Protein AF-0000000068720842 (afdb_homodimer)

Radius of gyration: 14.35 Å; Cα contacts (8 Å, |Δi|>4): 163; chains: 2; bounding box: 29×43×32 Å

Nearest PDB structures (foldseek):
  8ap6-assembly1_R1  TM=3.324E-01  e=4.497E+00  Trypanosoma brucei brucei

pLDDT: mean 94.51, std 8.89, range [50.69, 98.81]

Secondary structure (DSSP, 8-state):
--HHHHHHHHHHHHHHHHHHHHHTT--HHHHHHTT-HHHHHHHHHHHHHHHHHHHHIIIII--/--HHHHHHHHHHHHHHHHHHHHHTT--HHHHHHTT-HHHHHHHHHHHHHHHHHHHHIIIII--

Solvent-accessible surface area (backbone atoms only — not comparable to full-atom values): 6305 Å² total; per-residue (Å²): 134,58,68,65,58,56,50,24,52,52,39,14,36,50,37,3,43,37,30,33,34,38,50,71,76,39,46,56,58,48,73,74,34,53,92,39,59,71,57,39,34,48,51,24,39,49,15,12,52,19,21,53,49,49,53,47,41,63,74,68,58,71,116,132,58,67,67,59,55,50,26,52,52,39,14,36,51,36,3,42,39,30,35,34,38,50,71,75,38,47,58,58,48,73,73,33,51,93,39,57,70,56,38,35,46,52,24,38,51,15,12,53,20,21,53,48,49,54,47,42,62,74,69,57,72,117

Sequence (126 aa):
MKFLSYLTVILVILGGLNWLFVALDYNVVEKWFGSMPALVDTIYWLFGLSAIYQIFDRFFTNDMKFLSYLTVILVILGGLNWLFVALDYNVVEKWFGSMPALVDTIYWLFGLSAIYQIFDRFFTND

Foldseek 3Di:
DDPLLVVLVVLLVVVVVQVVVVVVVDRPLCVVCVVPVVSSVVSVVSNVVSVVVNVCCVPPVPD/DDPLLVV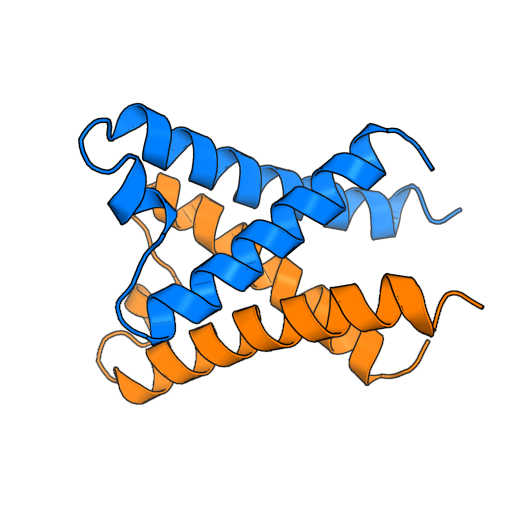LVVLLVVVVVQVVCVVVVHRPLCVVCVVPVVSSVVSVVSNVVSVVVNVCCVPPVPD

InterPro domains:
  IPR007211 Protein of unknown function DUF378 [PF04070] (2-56)
  IPR007211 Protein of unknown function DUF378 [PTHR37304] (1-62)

Organism: Bacillus thuringiensis (NCBI:txid1428)

Structure (mmCIF, N/CA/C/O backbone):
data_AF-0000000068720842-model_v1
#
loop_
_entity.id
_entity.type
_entity.pdbx_description
1 polymer 'DUF378 domain-containing protein'
#
loop_
_atom_site.group_PDB
_atom_site.id
_atom_site.type_symbol
_atom_site.label_atom_id
_atom_site.label_alt_id
_atom_site.label_comp_id
_atom_site.label_asym_id
_atom_site.label_entity_id
_atom_site.label_seq_id
_atom_site.pdbx_PDB_ins_code
_atom_site.Cartn_x
_atom_site.Cartn_y
_atom_site.Cartn_z
_atom_site.occupancy
_atom_site.B_iso_or_equiv
_atom_site.auth_seq_id
_atom_site.auth_comp_id
_atom_site.auth_asym_id
_atom_site.auth_atom_id
_atom_site.pdbx_PDB_model_num
ATOM 1 N N . MET A 1 1 ? 7.781 19.641 5.656 1 62.06 1 MET A N 1
ATOM 2 C CA . MET A 1 1 ? 7.77 18.188 5.543 1 62.06 1 MET A CA 1
ATOM 3 C C . MET A 1 1 ? 9.078 17.672 4.949 1 62.06 1 MET A C 1
ATOM 5 O O . MET A 1 1 ? 9.727 18.375 4.172 1 62.06 1 MET A O 1
ATOM 9 N N . LYS A 1 2 ? 9.844 16.703 5.625 1 84.81 2 LYS A N 1
ATOM 10 C CA . LYS A 1 2 ? 11.109 16.156 5.152 1 84.81 2 LYS A CA 1
ATOM 11 C C . LYS A 1 2 ? 10.922 15.383 3.848 1 84.81 2 LYS A C 1
ATOM 13 O O . LYS A 1 2 ? 9.844 14.844 3.592 1 84.81 2 LYS A O 1
ATOM 18 N N . PHE A 1 3 ? 11.703 15.547 3.047 1 92.44 3 PHE A N 1
ATOM 19 C CA . PHE A 1 3 ? 11.75 14.875 1.753 1 92.44 3 PHE A CA 1
ATOM 20 C C . PHE A 1 3 ? 11.375 13.406 1.893 1 92.44 3 PHE A C 1
ATOM 22 O O . PHE A 1 3 ? 10.594 12.883 1.094 1 92.44 3 PHE A O 1
ATOM 29 N N . LEU A 1 4 ? 11.898 12.773 2.891 1 93.44 4 LEU A N 1
ATOM 30 C CA . LEU A 1 4 ? 11.672 11.344 3.088 1 93.44 4 LEU A CA 1
ATOM 31 C C . LEU A 1 4 ? 10.195 11.07 3.377 1 93.44 4 LEU A C 1
ATOM 33 O O . LEU A 1 4 ? 9.648 10.055 2.934 1 93.44 4 LEU A O 1
ATOM 37 N N . SER A 1 5 ? 9.633 11.977 4.082 1 93.19 5 SER A N 1
ATOM 38 C CA . SER A 1 5 ? 8.219 11.828 4.395 1 93.19 5 SER A CA 1
ATOM 39 C C . SER A 1 5 ? 7.363 11.883 3.135 1 93.19 5 SER A C 1
ATOM 41 O O . SER A 1 5 ? 6.48 11.047 2.936 1 93.19 5 SER A O 1
ATOM 43 N N . TYR A 1 6 ? 7.672 12.781 2.342 1 93.31 6 TYR A N 1
ATOM 44 C CA . TYR A 1 6 ? 6.938 12.938 1.092 1 93.31 6 TYR A CA 1
ATOM 45 C C . TYR A 1 6 ? 7.156 11.734 0.18 1 93.31 6 TYR A C 1
ATOM 47 O O . TYR A 1 6 ? 6.199 11.18 -0.373 1 93.31 6 TYR A O 1
ATOM 55 N N . LEU A 1 7 ? 8.312 11.336 0.097 1 96.62 7 LEU A N 1
ATOM 56 C CA . LEU A 1 7 ? 8.672 10.203 -0.757 1 96.62 7 LEU A CA 1
ATOM 57 C C . LEU A 1 7 ? 7.969 8.93 -0.295 1 96.62 7 LEU A C 1
ATOM 59 O O . LEU A 1 7 ? 7.41 8.195 -1.11 1 96.62 7 LEU A O 1
ATOM 63 N N . THR A 1 8 ? 7.953 8.695 0.917 1 97.44 8 THR A N 1
ATOM 64 C CA . THR A 1 8 ? 7.41 7.441 1.429 1 97.44 8 THR A CA 1
ATOM 65 C C . THR A 1 8 ? 5.887 7.43 1.327 1 97.44 8 THR A C 1
ATOM 67 O O . THR A 1 8 ? 5.281 6.375 1.132 1 97.44 8 THR A O 1
ATOM 70 N N . VAL A 1 9 ? 5.262 8.656 1.419 1 95.62 9 VAL A N 1
ATOM 71 C CA . VAL A 1 9 ? 3.82 8.719 1.215 1 95.62 9 VAL A CA 1
ATOM 72 C C . VAL A 1 9 ? 3.48 8.328 -0.22 1 95.62 9 VAL A C 1
ATOM 74 O O . VAL A 1 9 ? 2.562 7.535 -0.453 1 95.62 9 VAL A O 1
ATOM 77 N N . ILE A 1 10 ? 4.234 8.797 -1.115 1 97.25 10 ILE A N 1
ATOM 78 C CA . ILE A 1 10 ? 4.02 8.5 -2.527 1 97.25 10 ILE A CA 1
ATOM 79 C C . ILE A 1 10 ? 4.195 7 -2.768 1 97.25 10 ILE A C 1
ATOM 81 O O . ILE A 1 10 ? 3.367 6.371 -3.43 1 97.25 10 ILE A O 1
ATOM 85 N N . LEU A 1 11 ? 5.23 6.434 -2.266 1 98.5 11 LEU A N 1
ATOM 86 C CA . LEU A 1 11 ? 5.531 5.02 -2.48 1 98.5 11 LEU A CA 1
ATOM 87 C C . LEU A 1 11 ? 4.434 4.141 -1.888 1 98.5 11 LEU A C 1
ATOM 89 O O . LEU A 1 11 ? 4.02 3.16 -2.51 1 98.5 11 LEU A O 1
ATOM 93 N N . VAL A 1 12 ? 3.959 4.496 -0.657 1 98.31 12 VAL A N 1
ATOM 94 C CA . VAL A 1 12 ? 2.918 3.678 -0.04 1 98.31 12 VAL A CA 1
ATOM 95 C C . VAL A 1 12 ? 1.63 3.785 -0.852 1 98.31 12 VAL A C 1
ATOM 97 O O . VAL A 1 12 ? 0.89 2.807 -0.985 1 98.31 12 VAL A O 1
ATOM 100 N N . ILE A 1 13 ? 1.363 4.969 -1.397 1 98.44 13 ILE A N 1
ATOM 101 C CA . ILE A 1 13 ? 0.184 5.16 -2.234 1 98.44 13 ILE A CA 1
ATOM 102 C C . ILE A 1 13 ? 0.319 4.336 -3.514 1 98.44 13 ILE A C 1
ATOM 104 O O . ILE A 1 13 ? -0.629 3.67 -3.934 1 98.44 13 ILE A O 1
ATOM 108 N N . LEU A 1 14 ? 1.491 4.285 -4.082 1 98.62 14 LEU A N 1
ATOM 109 C CA . LEU A 1 14 ? 1.743 3.461 -5.258 1 98.62 14 LEU A CA 1
ATOM 110 C C . LEU A 1 14 ? 1.534 1.983 -4.938 1 98.62 14 LEU A C 1
ATOM 112 O O . LEU A 1 14 ? 0.979 1.241 -5.75 1 98.62 14 LEU A O 1
ATOM 116 N N . GLY A 1 15 ? 1.943 1.578 -3.842 1 98.62 15 GLY A N 1
ATOM 117 C CA . GLY A 1 15 ? 1.693 0.215 -3.4 1 98.62 15 GLY A CA 1
ATOM 118 C C . GLY A 1 15 ? 0.217 -0.12 -3.301 1 98.62 15 GLY A C 1
ATOM 119 O O . GLY A 1 15 ? -0.218 -1.174 -3.77 1 98.62 15 GLY A O 1
ATOM 120 N N . GLY A 1 16 ? -0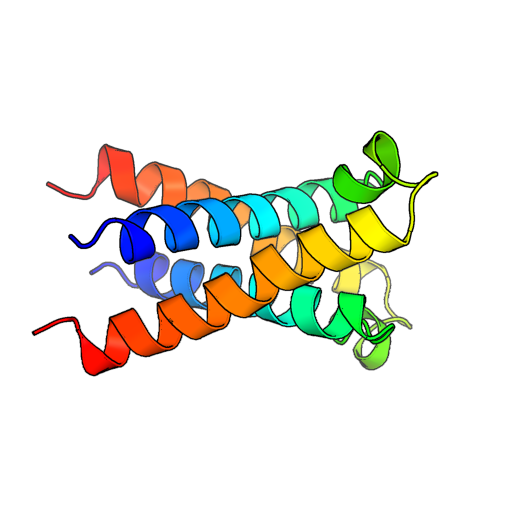.466 0.783 -2.66 1 98.75 16 GLY A N 1
ATOM 121 C CA . G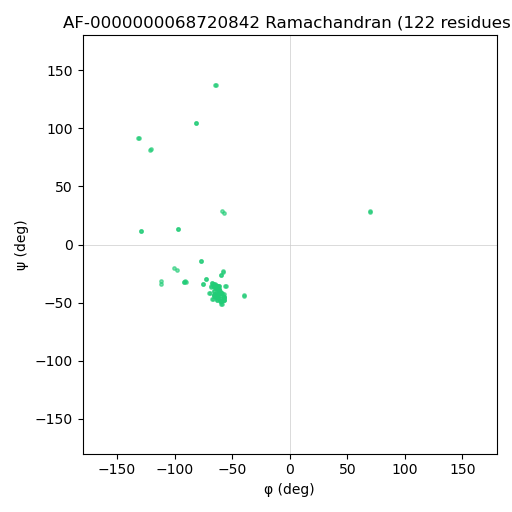LY A 1 16 ? -1.908 0.61 -2.586 1 98.75 16 GLY A CA 1
ATOM 122 C C . GLY A 1 16 ? -2.568 0.519 -3.947 1 98.75 16 GLY A C 1
ATOM 123 O O . GLY A 1 16 ? -3.439 -0.326 -4.164 1 98.75 16 GLY A O 1
ATOM 124 N N . LEU A 1 17 ? -2.188 1.383 -4.832 1 98.56 17 LEU A N 1
ATOM 125 C CA . LEU A 1 17 ? -2.744 1.378 -6.18 1 98.56 17 LEU A CA 1
ATOM 126 C C . LEU A 1 17 ? -2.434 0.065 -6.891 1 98.56 17 LEU A C 1
ATOM 128 O O . LEU A 1 17 ? -3.264 -0.45 -7.645 1 98.56 17 LEU A O 1
ATOM 132 N N . ASN A 1 18 ? -1.277 -0.441 -6.605 1 98.81 18 ASN A N 1
ATOM 133 C CA . ASN A 1 18 ? -0.938 -1.718 -7.227 1 98.81 18 ASN A CA 1
ATOM 134 C C . ASN A 1 18 ? -1.879 -2.83 -6.77 1 98.81 18 ASN A C 1
ATOM 136 O O . ASN A 1 18 ? -2.189 -3.74 -7.539 1 98.81 18 ASN A O 1
ATOM 140 N N . TRP A 1 19 ? -2.318 -2.785 -5.527 1 98.69 19 TRP A N 1
ATOM 141 C CA . TRP A 1 19 ? -3.271 -3.775 -5.043 1 98.69 19 TRP A CA 1
ATOM 142 C C . TRP A 1 19 ? -4.59 -3.686 -5.805 1 98.69 19 TRP A C 1
ATOM 144 O O . TRP A 1 19 ? -5.254 -4.699 -6.027 1 98.69 19 TRP A O 1
ATOM 154 N N . LEU A 1 20 ? -4.922 -2.445 -6.129 1 98.12 20 LEU A N 1
ATOM 155 C CA . LEU A 1 20 ? -6.109 -2.26 -6.957 1 98.12 20 LEU A CA 1
ATOM 156 C C . LEU A 1 20 ? -5.988 -3.033 -8.266 1 98.12 20 LEU A C 1
ATOM 158 O O . LEU A 1 20 ? -6.922 -3.734 -8.664 1 98.12 20 LEU A O 1
ATOM 162 N N . PHE A 1 21 ? -4.91 -2.99 -8.961 1 98.44 21 PHE A N 1
ATOM 163 C CA . PHE A 1 21 ? -4.668 -3.711 -10.203 1 98.44 21 PHE A CA 1
ATOM 164 C C . PHE A 1 21 ? -4.582 -5.211 -9.953 1 98.44 21 PHE A C 1
ATOM 166 O O . PHE A 1 21 ? -5.027 -6.008 -10.781 1 98.44 21 PHE A O 1
ATOM 173 N N . VAL A 1 22 ? -4.02 -5.594 -8.828 1 98.25 22 VAL A N 1
ATOM 174 C CA . VAL A 1 22 ? -3.928 -7.008 -8.477 1 98.25 22 VAL A CA 1
ATOM 175 C C . VAL A 1 22 ? -5.328 -7.602 -8.352 1 98.25 22 VAL A C 1
ATOM 177 O O . VAL A 1 22 ? -5.57 -8.734 -8.773 1 98.25 22 VAL A O 1
ATOM 180 N N . ALA A 1 23 ? -6.219 -6.805 -7.781 1 97.62 23 ALA A N 1
ATOM 181 C CA . ALA A 1 23 ? -7.605 -7.246 -7.68 1 97.62 23 ALA A CA 1
ATOM 182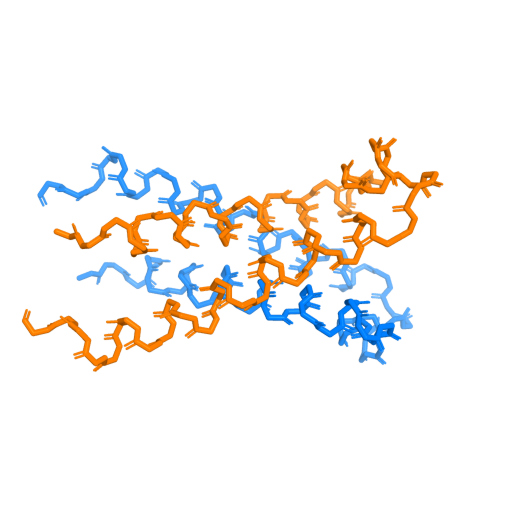 C C . ALA A 1 23 ? -8.203 -7.508 -9.055 1 97.62 23 ALA A C 1
ATOM 184 O O . ALA A 1 23 ? -9.141 -8.289 -9.195 1 97.62 23 ALA A O 1
ATOM 185 N N . LEU A 1 24 ? -7.707 -6.871 -10.094 1 96.81 24 LEU A N 1
ATOM 186 C CA . LEU A 1 24 ? -8.164 -7.027 -11.469 1 96.81 24 LEU A CA 1
ATOM 187 C C . LEU A 1 24 ? -7.273 -8.008 -12.227 1 96.81 24 LEU A C 1
ATOM 189 O O . LEU A 1 24 ? -7.188 -7.957 -13.453 1 96.81 24 LEU A O 1
ATOM 193 N N . ASP A 1 25 ? -6.438 -8.758 -11.453 1 96.38 25 ASP A N 1
ATOM 194 C CA . ASP A 1 25 ? -5.555 -9.805 -11.953 1 96.38 25 ASP A CA 1
ATOM 195 C C . ASP A 1 25 ? -4.414 -9.203 -12.781 1 96.38 25 ASP A C 1
ATOM 197 O O . ASP A 1 25 ? -3.959 -9.812 -13.75 1 96.38 25 ASP A O 1
ATOM 201 N N . TYR A 1 26 ? -4.059 -7.98 -12.445 1 97.56 26 TYR A N 1
ATOM 202 C CA . TYR A 1 26 ? -2.971 -7.285 -13.125 1 97.56 26 TYR A CA 1
ATOM 203 C C . TYR A 1 26 ? -2.004 -6.672 -12.117 1 97.56 26 TYR A C 1
ATOM 205 O O . TYR A 1 26 ? -2.125 -5.496 -11.773 1 97.56 26 TYR A O 1
ATOM 213 N N . ASN A 1 27 ? -0.996 -7.477 -11.805 1 97.88 27 ASN A N 1
ATOM 214 C CA . ASN A 1 27 ? 0.061 -6.934 -10.961 1 97.88 27 ASN A CA 1
ATOM 215 C C . ASN A 1 27 ? 1.062 -6.113 -11.766 1 97.88 27 ASN A C 1
ATOM 217 O O . ASN A 1 27 ? 1.888 -6.672 -12.492 1 97.88 27 ASN A O 1
ATOM 221 N N . VAL A 1 28 ? 1.005 -4.832 -11.68 1 98.19 28 VAL A N 1
ATOM 222 C CA . VAL A 1 28 ? 1.765 -3.895 -12.508 1 98.19 28 VAL A CA 1
ATOM 223 C C . VAL A 1 28 ? 3.26 -4.137 -12.312 1 98.19 28 VAL A C 1
ATOM 225 O O . VAL A 1 28 ? 4.012 -4.223 -13.289 1 98.19 28 VAL A O 1
ATOM 228 N N . VAL A 1 29 ? 3.746 -4.375 -11.094 1 98.31 29 VAL A N 1
ATOM 229 C CA . VAL A 1 29 ? 5.164 -4.555 -10.805 1 98.31 29 VAL A CA 1
ATOM 230 C C . VAL A 1 29 ? 5.672 -5.828 -11.484 1 98.31 29 VAL A C 1
ATOM 232 O O . VAL A 1 29 ? 6.707 -5.812 -12.148 1 98.31 29 VAL A O 1
ATOM 235 N N . GLU A 1 30 ? 4.895 -6.816 -11.383 1 97.75 30 GLU A N 1
ATOM 236 C CA . GLU A 1 30 ? 5.312 -8.086 -11.969 1 97.75 30 GLU A CA 1
ATOM 237 C C . GLU A 1 30 ? 5.176 -8.07 -13.484 1 97.75 30 GLU A C 1
ATOM 239 O O . GLU A 1 30 ? 5.969 -8.695 -14.195 1 97.75 30 GLU A O 1
ATOM 244 N N . LYS A 1 31 ? 4.148 -7.363 -13.969 1 97.31 31 LYS A N 1
ATOM 245 C CA . LYS A 1 31 ? 3.971 -7.281 -15.414 1 97.31 31 LYS A CA 1
ATOM 246 C C . LYS A 1 31 ? 5.117 -6.512 -16.078 1 97.31 31 LYS A C 1
ATOM 248 O O . LYS A 1 31 ? 5.566 -6.867 -17.156 1 97.31 31 LYS A O 1
ATOM 253 N N . TRP A 1 32 ? 5.582 -5.562 -15.391 1 97.38 32 TRP A N 1
ATOM 254 C CA . TRP A 1 32 ? 6.629 -4.723 -15.961 1 97.38 32 TRP A CA 1
ATOM 255 C C . TRP A 1 32 ? 8.008 -5.27 -15.633 1 97.38 32 TRP A C 1
ATOM 257 O O . TRP A 1 32 ? 8.93 -5.184 -16.438 1 97.38 32 TRP A O 1
ATOM 267 N N . PHE A 1 33 ? 8.258 -5.863 -14.602 1 97.56 33 PHE A N 1
ATOM 268 C CA . PHE A 1 33 ? 9.594 -6.223 -14.133 1 97.56 33 PHE A CA 1
ATOM 269 C C . PHE A 1 33 ? 9.656 -7.699 -13.766 1 97.56 33 PHE A C 1
ATOM 271 O O . PHE A 1 33 ? 10.594 -8.141 -13.094 1 97.56 33 PHE A O 1
ATOM 278 N N . GLY A 1 34 ? 8.688 -8.5 -14.094 1 95.69 34 GLY A N 1
ATOM 279 C CA . GLY A 1 34 ? 8.57 -9.898 -13.711 1 95.69 34 GLY A CA 1
ATOM 280 C C . GLY A 1 34 ? 9.75 -10.742 -14.164 1 95.69 34 GLY A C 1
ATOM 281 O O . GLY A 1 34 ? 10.047 -11.773 -13.562 1 95.69 34 GLY A O 1
ATOM 282 N N . SER A 1 35 ? 10.5 -10.344 -15.188 1 96.56 35 SER A N 1
ATOM 283 C CA . SER A 1 35 ? 11.664 -11.055 -15.695 1 96.56 35 SER A CA 1
ATOM 284 C C . SER A 1 35 ? 12.883 -10.844 -14.797 1 96.56 35 SER A C 1
ATOM 286 O O . SER A 1 35 ? 13.875 -11.562 -14.914 1 96.56 35 SER A O 1
ATOM 288 N N . MET A 1 36 ? 12.805 -9.875 -13.922 1 97.44 36 MET A N 1
ATOM 289 C CA . MET A 1 36 ? 13.852 -9.57 -12.953 1 97.44 36 MET A CA 1
ATOM 290 C C . MET A 1 36 ? 13.32 -9.664 -11.523 1 97.44 36 MET A C 1
ATOM 292 O O . MET A 1 36 ? 13.062 -8.641 -10.883 1 97.44 36 MET A O 1
ATOM 296 N N . PRO A 1 37 ? 13.242 -10.883 -10.969 1 96.44 37 PRO A N 1
ATOM 297 C CA . PRO A 1 37 ? 12.633 -11.102 -9.656 1 96.44 37 PRO A CA 1
ATOM 298 C C . PRO A 1 37 ? 13.273 -10.242 -8.562 1 96.44 37 PRO A C 1
ATOM 300 O O . PRO A 1 37 ? 12.578 -9.781 -7.652 1 96.44 37 PRO A O 1
ATOM 303 N N . ALA A 1 38 ? 14.555 -10.047 -8.672 1 97.12 38 ALA A N 1
ATOM 304 C CA . ALA A 1 38 ? 15.242 -9.227 -7.676 1 97.12 38 ALA A CA 1
ATOM 305 C C . ALA A 1 38 ? 14.703 -7.805 -7.66 1 97.12 38 ALA A C 1
ATOM 307 O O . ALA A 1 38 ? 14.578 -7.191 -6.598 1 97.12 38 ALA A O 1
ATOM 308 N N . LEU A 1 39 ? 14.391 -7.27 -8.82 1 98.06 39 LEU A N 1
ATOM 309 C CA . LEU A 1 39 ? 13.844 -5.918 -8.93 1 98.06 39 LEU A CA 1
ATOM 310 C C . LEU A 1 39 ? 12.43 -5.855 -8.375 1 98.06 39 LEU A C 1
ATOM 312 O O . LEU A 1 39 ? 12.07 -4.902 -7.676 1 98.06 39 LEU A O 1
ATOM 316 N N . VAL A 1 40 ? 11.625 -6.898 -8.695 1 98.25 40 VAL A N 1
ATOM 317 C CA . VAL A 1 40 ? 10.266 -6.98 -8.172 1 98.25 40 VAL A CA 1
ATOM 318 C C . VAL A 1 40 ? 10.297 -6.965 -6.648 1 98.25 40 VAL A C 1
ATOM 320 O O . VAL A 1 40 ? 9.617 -6.156 -6.016 1 98.25 40 VAL A O 1
ATOM 323 N N . ASP A 1 41 ? 11.211 -7.793 -6.082 1 98.44 41 ASP A N 1
ATOM 324 C CA . ASP A 1 41 ? 11.344 -7.852 -4.633 1 98.44 41 ASP A CA 1
ATOM 325 C C . ASP A 1 41 ? 11.789 -6.504 -4.066 1 98.44 41 ASP A C 1
ATOM 327 O O . ASP A 1 41 ? 11.32 -6.082 -3.008 1 98.44 41 ASP A O 1
ATOM 331 N N . THR A 1 42 ? 12.625 -5.867 -4.766 1 98.62 42 THR A N 1
ATOM 332 C CA . THR A 1 42 ? 13.133 -4.574 -4.316 1 98.62 42 THR A CA 1
ATOM 333 C C . THR A 1 42 ? 12.008 -3.543 -4.262 1 98.62 42 THR A C 1
ATOM 335 O O . THR A 1 42 ? 11.898 -2.785 -3.297 1 98.62 42 THR A O 1
ATOM 338 N N . ILE A 1 43 ? 11.203 -3.529 -5.281 1 98.75 43 ILE A N 1
ATOM 339 C CA . ILE A 1 43 ? 10.078 -2.602 -5.316 1 98.75 43 ILE A CA 1
ATOM 340 C C . ILE A 1 43 ? 9.133 -2.893 -4.156 1 98.75 43 ILE A C 1
ATOM 342 O O . ILE A 1 43 ? 8.688 -1.974 -3.465 1 98.75 43 ILE A O 1
ATOM 346 N N . TYR A 1 44 ? 8.906 -4.215 -3.904 1 98.75 44 TYR A N 1
ATOM 347 C CA . TYR A 1 44 ? 8.031 -4.582 -2.795 1 98.75 44 TYR A CA 1
ATOM 348 C C . TYR A 1 44 ? 8.648 -4.176 -1.46 1 98.75 44 TYR A C 1
ATOM 350 O O . TYR A 1 44 ? 7.938 -3.74 -0.55 1 98.75 44 TYR A O 1
ATOM 358 N N . TRP A 1 45 ? 9.914 -4.234 -1.344 1 98.75 45 TRP A N 1
ATOM 359 C CA . TRP A 1 45 ? 10.617 -3.746 -0.16 1 98.75 45 TRP A CA 1
ATOM 360 C C . TRP A 1 45 ? 10.414 -2.244 0.011 1 98.75 45 TRP A C 1
ATOM 362 O O . TRP A 1 45 ? 10.156 -1.769 1.119 1 98.75 45 TRP A O 1
ATOM 372 N N . LEU A 1 46 ? 10.555 -1.545 -1.075 1 98.75 46 LEU A N 1
ATOM 373 C CA . LEU A 1 46 ? 10.391 -0.096 -1.017 1 98.75 46 LEU A CA 1
ATOM 374 C C . LEU A 1 46 ? 8.992 0.277 -0.538 1 98.75 46 LEU A C 1
ATOM 376 O O . LEU A 1 46 ? 8.844 1.134 0.336 1 98.75 46 LEU A O 1
ATOM 380 N N . PHE A 1 47 ? 7.949 -0.404 -1.118 1 98.69 47 PHE A N 1
ATOM 381 C CA . PHE A 1 47 ? 6.586 -0.16 -0.655 1 98.69 47 PHE A CA 1
ATOM 382 C C . PHE A 1 47 ? 6.465 -0.435 0.839 1 98.69 47 PHE A C 1
ATOM 384 O O . PHE A 1 47 ? 5.965 0.404 1.591 1 98.69 47 PHE A O 1
ATOM 391 N N . GLY A 1 48 ? 6.984 -1.581 1.335 1 98.69 48 GLY A N 1
ATOM 392 C CA . GLY A 1 48 ? 6.863 -2.02 2.717 1 98.69 48 GLY A CA 1
ATOM 393 C C .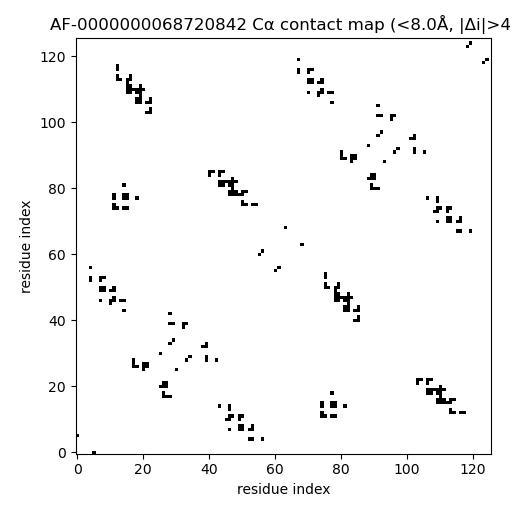 GLY A 1 48 ? 7.621 -1.14 3.691 1 98.69 48 GLY A C 1
ATOM 394 O O . GLY A 1 48 ? 7.078 -0.737 4.723 1 98.69 48 GLY A O 1
ATOM 395 N N . LEU A 1 49 ? 8.844 -0.823 3.389 1 98.56 49 LEU A N 1
ATOM 396 C CA . LEU A 1 49 ? 9.648 0.033 4.25 1 98.56 49 LEU A CA 1
ATOM 397 C C . LEU A 1 49 ? 9.055 1.434 4.34 1 98.56 49 LEU A C 1
ATOM 399 O O . LEU A 1 49 ? 9.125 2.076 5.391 1 98.56 49 LEU A O 1
ATOM 403 N N . SER A 1 50 ? 8.523 1.933 3.244 1 98.5 50 SER A N 1
ATOM 404 C CA . SER A 1 50 ? 7.848 3.225 3.26 1 98.5 50 SER A CA 1
ATOM 405 C C . SER A 1 50 ? 6.672 3.219 4.23 1 98.5 50 SER A C 1
ATOM 407 O O . SER A 1 50 ? 6.422 4.211 4.918 1 98.5 50 SER A O 1
ATOM 409 N N . ALA A 1 51 ? 5.934 2.098 4.203 1 98.5 51 ALA A N 1
ATOM 410 C CA . ALA A 1 51 ? 4.816 1.976 5.137 1 98.5 51 ALA A CA 1
ATOM 411 C C . ALA A 1 51 ? 5.297 2.049 6.582 1 98.5 51 ALA A C 1
ATOM 413 O O . ALA A 1 51 ? 4.691 2.732 7.41 1 98.5 51 ALA A O 1
ATOM 414 N N . ILE A 1 52 ? 6.398 1.441 6.934 1 98.12 52 ILE A N 1
ATOM 415 C CA . ILE A 1 52 ? 6.98 1.485 8.266 1 98.12 52 ILE A CA 1
ATOM 416 C C . ILE A 1 52 ? 7.367 2.922 8.617 1 98.12 52 ILE A C 1
ATOM 418 O O . ILE A 1 52 ? 7.082 3.4 9.711 1 98.12 52 ILE A O 1
ATOM 422 N N . TYR A 1 53 ? 8.008 3.564 7.66 1 97.5 53 TYR A N 1
ATOM 423 C CA . TYR A 1 53 ? 8.414 4.949 7.883 1 97.5 53 TYR A CA 1
ATOM 424 C C . TYR A 1 53 ? 7.199 5.828 8.172 1 97.5 53 TYR A C 1
ATOM 426 O O . TYR A 1 53 ? 7.246 6.695 9.047 1 97.5 53 TYR A O 1
ATOM 434 N N . GLN A 1 54 ? 6.094 5.609 7.41 1 95.94 54 GLN A N 1
ATOM 435 C CA . GLN A 1 54 ? 4.887 6.406 7.594 1 95.94 54 GLN A CA 1
ATOM 436 C C . GLN A 1 54 ? 4.305 6.207 8.992 1 95.94 54 GLN A C 1
ATOM 438 O O . GLN A 1 54 ? 3.803 7.152 9.602 1 95.94 54 GLN A O 1
ATOM 443 N N . ILE A 1 55 ? 4.363 5.023 9.5 1 96.5 55 ILE A N 1
ATOM 444 C CA . ILE A 1 55 ? 3.924 4.766 10.867 1 96.5 55 ILE A CA 1
ATOM 445 C C . ILE A 1 55 ? 4.746 5.605 11.836 1 96.5 55 ILE A C 1
ATOM 447 O O . ILE A 1 55 ? 4.188 6.328 12.672 1 96.5 55 ILE A O 1
ATOM 451 N N . PHE A 1 56 ? 6.035 5.504 11.68 1 94.69 56 PHE A N 1
ATOM 452 C CA . PHE A 1 56 ? 6.93 6.25 12.555 1 94.69 56 PHE A CA 1
ATOM 453 C C . PHE A 1 56 ? 6.672 7.75 12.438 1 94.69 56 PHE A C 1
ATOM 455 O O . PHE A 1 56 ? 6.594 8.453 13.453 1 94.69 56 PHE A O 1
ATOM 462 N N . ASP A 1 57 ? 6.633 8.172 11.195 1 91.38 57 ASP A N 1
ATOM 463 C CA . ASP A 1 57 ? 6.445 9.594 10.938 1 91.38 57 ASP A CA 1
ATOM 464 C C . ASP A 1 57 ? 5.16 10.102 11.578 1 91.38 57 ASP A C 1
ATOM 466 O O . ASP A 1 57 ? 5.137 11.195 12.148 1 91.38 57 ASP A O 1
ATOM 470 N N . ARG A 1 58 ? 4.125 9.383 11.477 1 87.12 58 ARG A N 1
ATOM 471 C CA . ARG A 1 58 ? 2.83 9.773 12.023 1 87.12 58 ARG A CA 1
ATOM 472 C C . ARG A 1 58 ? 2.869 9.789 13.547 1 87.12 58 ARG A C 1
ATOM 474 O O . ARG A 1 58 ? 2.254 10.656 14.18 1 87.12 58 ARG A O 1
ATOM 481 N N . PHE A 1 59 ? 3.605 8.945 14.18 1 88.06 59 PHE A N 1
ATOM 482 C CA . PHE A 1 59 ? 3.629 8.82 15.633 1 88.06 59 PHE A CA 1
ATOM 483 C C . PHE A 1 59 ? 4.715 9.703 16.234 1 88.06 59 PHE A C 1
ATOM 485 O O . PHE A 1 59 ? 4.559 10.211 17.344 1 88.06 59 PHE A O 1
ATOM 492 N N . PHE A 1 60 ? 5.777 9.875 15.516 1 85.38 60 PHE A N 1
ATOM 493 C CA . PHE A 1 60 ? 6.934 10.484 16.156 1 85.38 60 PHE A CA 1
ATOM 494 C C . PHE A 1 60 ? 7.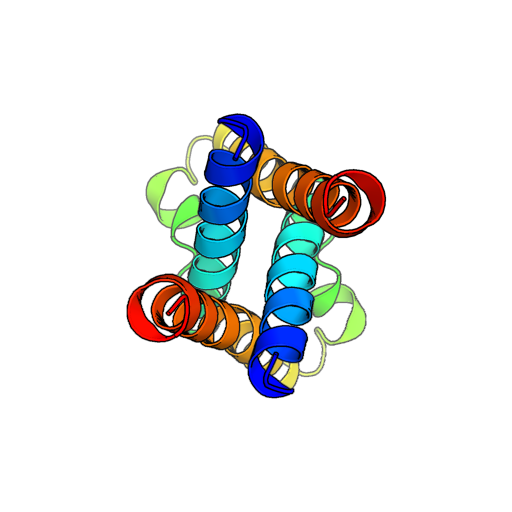191 11.875 15.586 1 85.38 60 PHE A C 1
ATOM 496 O O . PHE A 1 60 ? 7.887 12.688 16.203 1 85.38 60 PHE A O 1
ATOM 503 N N . THR A 1 61 ? 6.926 12.18 14.391 1 76.5 61 THR A N 1
ATOM 504 C CA . THR A 1 61 ? 7.301 13.469 13.828 1 76.5 61 THR A CA 1
ATOM 505 C C . THR A 1 61 ? 6.109 14.414 13.797 1 76.5 61 THR A C 1
ATOM 507 O O . THR A 1 61 ? 6.258 15.602 13.5 1 76.5 61 THR A O 1
ATOM 510 N N . ASN A 1 62 ? 4.836 13.977 13.852 1 65.12 62 ASN A N 1
ATOM 511 C CA . ASN A 1 62 ? 3.662 14.844 13.844 1 65.12 62 ASN A CA 1
ATOM 512 C C . ASN A 1 62 ? 3.682 15.828 15.008 1 65.12 62 ASN A C 1
ATOM 514 O O . ASN A 1 62 ? 2.648 16.391 15.367 1 65.12 62 ASN A O 1
ATOM 518 N N . ASP A 1 63 ? 4.809 16.281 15.57 1 50.69 63 ASP A N 1
ATOM 519 C CA . ASP A 1 63 ? 4.852 17.422 16.484 1 50.69 63 ASP A CA 1
ATOM 520 C C . ASP A 1 63 ? 4.699 18.734 15.727 1 50.69 63 ASP A C 1
ATOM 522 O O . ASP A 1 63 ? 5.184 18.859 14.602 1 50.69 63 ASP A O 1
ATOM 526 N N . MET B 1 1 ? -9.781 15.766 11.422 1 62.53 1 MET B N 1
ATOM 527 C CA . MET B 1 1 ? -9.617 14.797 10.344 1 62.53 1 MET B CA 1
ATOM 528 C C . MET B 1 1 ? -10.828 13.883 10.25 1 62.53 1 MET B C 1
AT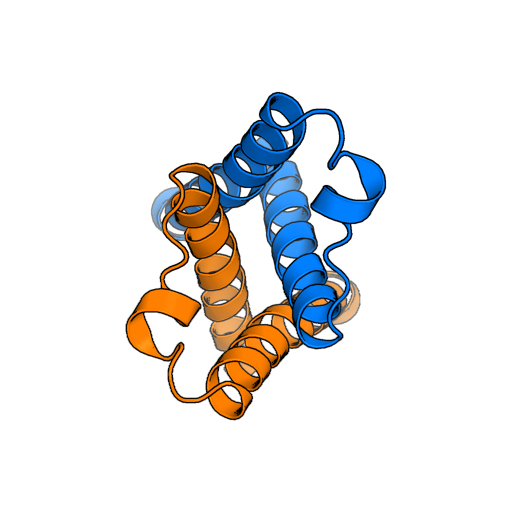OM 530 O O . MET B 1 1 ? -11.5 13.625 11.25 1 62.53 1 MET B O 1
ATOM 534 N N . LYS B 1 2 ? -11.5 13.727 9.055 1 84.94 2 LYS B N 1
ATOM 535 C CA . LYS B 1 2 ? -12.68 12.891 8.852 1 84.94 2 LYS B CA 1
ATOM 536 C C . LYS B 1 2 ? -12.344 11.414 9.062 1 84.94 2 LYS B C 1
ATOM 538 O O . LYS B 1 2 ? -11.211 10.992 8.836 1 84.94 2 LYS B O 1
ATOM 543 N N . PHE B 1 3 ? -13.094 10.789 9.648 1 92.12 3 PHE B N 1
ATOM 544 C CA . PHE B 1 3 ? -13.008 9.359 9.906 1 92.12 3 PHE B CA 1
ATOM 545 C C . PHE B 1 3 ? -12.492 8.609 8.688 1 92.12 3 PHE B C 1
ATOM 547 O O . PHE B 1 3 ? -11.625 7.742 8.805 1 92.12 3 PHE B O 1
ATOM 554 N N . LEU B 1 4 ? -12.992 8.961 7.555 1 93.5 4 LEU B N 1
ATOM 555 C CA . LEU B 1 4 ? -12.625 8.273 6.32 1 93.5 4 LEU B CA 1
ATOM 556 C C . LEU B 1 4 ? -11.148 8.484 6 1 93.5 4 LEU B C 1
ATOM 558 O O . LEU B 1 4 ? -10.484 7.574 5.504 1 93.5 4 LEU B O 1
ATOM 562 N N . SER B 1 5 ? -10.711 9.648 6.312 1 93.31 5 SER B N 1
ATOM 563 C CA . SER B 1 5 ? -9.297 9.945 6.074 1 93.31 5 SER B CA 1
ATOM 564 C C . SER B 1 5 ? -8.398 9.07 6.941 1 93.31 5 SER B C 1
ATOM 566 O O . SER B 1 5 ? -7.426 8.492 6.445 1 93.31 5 SER B O 1
ATOM 568 N N . TYR B 1 6 ? -8.758 8.969 8.125 1 93.44 6 TYR B N 1
ATOM 569 C CA . TYR B 1 6 ? -7.984 8.148 9.047 1 93.44 6 TYR B CA 1
ATOM 570 C C . TYR B 1 6 ? -8.039 6.68 8.656 1 93.44 6 TYR B C 1
ATOM 572 O O . TYR B 1 6 ? -7.012 6.004 8.609 1 93.44 6 TYR B O 1
ATOM 580 N N . LEU B 1 7 ? -9.156 6.258 8.328 1 96.69 7 LEU B N 1
ATOM 581 C CA . LEU B 1 7 ? -9.352 4.863 7.949 1 96.69 7 LEU B CA 1
ATOM 582 C C . LEU B 1 7 ? -8.547 4.52 6.699 1 96.69 7 LEU B C 1
ATOM 584 O O . LEU B 1 7 ? -7.883 3.484 6.648 1 96.69 7 LEU B O 1
ATOM 588 N N . THR B 1 8 ? -8.57 5.32 5.762 1 97.5 8 THR B N 1
ATOM 589 C CA . THR B 1 8 ? -7.93 5.012 4.488 1 97.5 8 THR B CA 1
ATOM 590 C C . THR B 1 8 ? -6.41 5.078 4.617 1 97.5 8 THR B C 1
ATOM 592 O O . THR B 1 8 ? -5.691 4.344 3.936 1 97.5 8 THR B O 1
ATOM 595 N N . VAL B 1 9 ? -5.906 5.961 5.562 1 95.62 9 VAL B N 1
ATOM 596 C CA . VAL B 1 9 ? -4.469 5.988 5.809 1 95.62 9 VAL B CA 1
ATOM 597 C C . VAL B 1 9 ? -4.02 4.652 6.395 1 95.62 9 VAL B C 1
ATOM 599 O O . VAL B 1 9 ? -3.018 4.078 5.961 1 95.62 9 VAL B O 1
ATOM 602 N N . ILE B 1 10 ? -4.773 4.152 7.285 1 97.31 10 ILE B N 1
ATOM 603 C CA . ILE B 1 10 ? -4.461 2.883 7.926 1 97.31 10 ILE B CA 1
ATOM 604 C C . ILE B 1 10 ? -4.477 1.763 6.887 1 97.31 10 ILE B C 1
ATOM 606 O O . ILE B 1 10 ? -3.559 0.941 6.836 1 97.31 10 ILE B O 1
ATOM 610 N N . LEU B 1 11 ? -5.473 1.695 6.082 1 98.5 11 LEU B N 1
ATOM 611 C CA . LEU B 1 11 ? -5.617 0.636 5.09 1 98.5 11 LEU B CA 1
ATOM 612 C C . LEU B 1 11 ? -4.473 0.674 4.082 1 98.5 11 LEU B C 1
ATOM 614 O O . LEU B 1 11 ? -3.936 -0.371 3.707 1 98.5 11 LEU B O 1
ATOM 618 N N . VAL B 1 12 ? -4.102 1.902 3.627 1 98.31 12 VAL B N 1
ATOM 619 C CA . VAL B 1 12 ? -3.016 1.996 2.656 1 98.31 12 VAL B CA 1
ATOM 620 C C . VAL B 1 12 ? -1.706 1.546 3.299 1 98.31 12 VAL B C 1
ATOM 622 O O . VAL B 1 12 ? -0.871 0.916 2.646 1 98.31 12 VAL B O 1
ATOM 625 N N . ILE B 1 13 ? -1.535 1.874 4.582 1 98.44 13 ILE B N 1
ATOM 626 C CA . ILE B 1 13 ? -0.34 1.446 5.301 1 98.44 13 ILE B CA 1
ATOM 627 C C . ILE B 1 13 ? -0.335 -0.075 5.434 1 98.44 13 ILE B C 1
ATOM 629 O O . ILE B 1 13 ? 0.692 -0.72 5.215 1 98.44 13 ILE B O 1
ATOM 633 N N . LEU B 1 14 ? -1.466 -0.667 5.691 1 98.69 14 LEU B N 1
ATOM 634 C CA . LEU B 1 14 ? -1.581 -2.119 5.75 1 98.69 14 LEU B CA 1
ATOM 635 C C . LEU B 1 14 ? -1.245 -2.748 4.402 1 98.69 14 LEU B C 1
ATOM 637 O O . LEU B 1 14 ? -0.582 -3.785 4.348 1 98.69 14 LEU B O 1
ATOM 641 N N . GLY B 1 15 ? -1.667 -2.178 3.395 1 98.62 15 GLY B N 1
ATOM 642 C CA . GLY B 1 15 ? -1.31 -2.637 2.062 1 98.62 15 GLY B CA 1
ATOM 643 C C . GLY B 1 15 ? 0.186 -2.623 1.807 1 98.62 15 GLY B C 1
ATOM 644 O O . GLY B 1 15 ? 0.742 -3.592 1.287 1 98.62 15 GLY B O 1
ATOM 645 N N . GLY B 1 16 ? 0.747 -1.495 2.146 1 98.75 16 GLY B N 1
ATOM 646 C CA . GLY B 1 16 ? 2.193 -1.401 2.031 1 98.75 16 GLY B CA 1
ATOM 647 C C . GLY B 1 16 ? 2.926 -2.465 2.828 1 98.75 16 GLY B C 1
ATOM 648 O O . GLY B 1 16 ? 3.883 -3.066 2.338 1 98.75 16 GLY B O 1
ATOM 649 N N . LEU B 1 17 ? 2.512 -2.672 4.035 1 98.56 17 LEU B N 1
ATOM 650 C CA . LEU B 1 17 ? 3.131 -3.68 4.887 1 98.56 17 LEU B CA 1
ATOM 651 C C . LEU B 1 17 ? 2.984 -5.07 4.277 1 98.56 17 LEU B C 1
ATOM 653 O O . LEU B 1 17 ? 3.898 -5.895 4.375 1 98.56 17 LEU B O 1
ATOM 657 N N . ASN B 1 18 ? 1.872 -5.266 3.664 1 98.81 18 ASN B N 1
ATOM 658 C CA . ASN B 1 18 ? 1.688 -6.562 3.025 1 98.81 18 ASN B CA 1
ATOM 659 C C . ASN B 1 18 ? 2.707 -6.789 1.912 1 98.81 18 ASN B C 1
ATOM 661 O O . ASN B 1 18 ? 3.139 -7.922 1.682 1 98.81 18 ASN B O 1
ATOM 665 N N . TRP B 1 19 ? 3.07 -5.75 1.2 1 98.69 19 TRP B N 1
ATOM 666 C CA . TRP B 1 19 ? 4.09 -5.879 0.162 1 98.69 19 TRP B CA 1
ATOM 667 C C . TRP B 1 19 ? 5.426 -6.301 0.762 1 98.69 19 TRP B C 1
ATOM 669 O O . TRP B 1 19 ? 6.195 -7.027 0.13 1 98.69 19 TRP B O 1
ATOM 679 N N . LEU B 1 20 ? 5.664 -5.77 1.965 1 98.12 20 LEU B N 1
ATOM 680 C CA . LEU B 1 20 ? 6.867 -6.195 2.672 1 98.12 20 LEU B CA 1
ATOM 681 C C . LEU B 1 20 ? 6.879 -7.707 2.863 1 98.12 20 LEU B C 1
ATOM 683 O O . LEU B 1 20 ? 7.891 -8.359 2.6 1 98.12 20 LEU B O 1
ATOM 687 N N . PHE B 1 21 ? 5.832 -8.328 3.264 1 98.44 21 PHE B N 1
ATOM 688 C CA . PHE B 1 21 ? 5.711 -9.766 3.453 1 98.44 21 PHE B CA 1
ATOM 689 C C . PHE B 1 21 ? 5.762 -10.492 2.115 1 98.44 21 PHE B C 1
ATOM 691 O O . PHE B 1 21 ? 6.316 -11.586 2.018 1 98.44 21 PHE B O 1
ATOM 698 N N . VAL B 1 22 ? 5.188 -9.898 1.101 1 98.31 22 VAL B N 1
ATOM 699 C CA . VAL B 1 22 ? 5.215 -10.492 -0.233 1 98.31 22 VAL B CA 1
ATOM 700 C C . VAL B 1 22 ? 6.66 -10.625 -0.712 1 98.31 22 VAL B C 1
ATOM 702 O O . VAL B 1 22 ? 7.027 -11.617 -1.338 1 98.31 22 VAL B O 1
ATOM 705 N N . ALA B 1 23 ? 7.445 -9.602 -0.404 1 97.62 23 ALA B N 1
ATOM 706 C CA . ALA B 1 23 ? 8.859 -9.656 -0.75 1 97.62 23 ALA B CA 1
ATOM 707 C C . ALA B 1 23 ? 9.547 -10.844 -0.077 1 97.62 23 ALA B C 1
ATOM 709 O O . ALA B 1 23 ? 10.562 -11.344 -0.565 1 97.62 23 ALA B O 1
ATOM 710 N N . LEU B 1 24 ? 9.039 -11.32 1.042 1 96.75 24 LEU B N 1
ATOM 711 C CA . LEU B 1 24 ? 9.57 -12.453 1.788 1 96.75 24 LEU B CA 1
ATOM 712 C C . LEU B 1 24 ? 8.82 -13.734 1.439 1 96.75 24 LEU B C 1
ATOM 714 O O . LEU B 1 24 ? 8.789 -14.672 2.232 1 96.75 24 LEU B O 1
ATOM 718 N N . ASP B 1 25 ? 8.023 -13.656 0.329 1 96.38 25 ASP B N 1
ATOM 719 C CA . ASP B 1 25 ? 7.27 -14.781 -0.221 1 96.38 25 ASP B CA 1
ATOM 720 C C . ASP B 1 25 ? 6.121 -15.172 0.703 1 96.38 25 ASP B C 1
ATOM 722 O O . ASP B 1 25 ? 5.773 -16.344 0.804 1 96.38 25 ASP B O 1
ATOM 726 N N . TYR B 1 26 ? 5.633 -14.195 1.44 1 97.56 26 TYR B N 1
ATOM 727 C CA . TYR B 1 26 ? 4.52 -14.406 2.355 1 97.56 26 TYR B CA 1
ATOM 728 C C . TYR B 1 26 ? 3.449 -13.336 2.174 1 97.56 26 TYR B C 1
ATOM 730 O O . TYR B 1 26 ? 3.447 -12.328 2.883 1 97.56 26 TYR B O 1
ATOM 738 N N . ASN B 1 27 ? 2.5 -13.68 1.309 1 97.88 27 ASN B N 1
ATOM 739 C CA . ASN B 1 27 ? 1.356 -12.789 1.167 1 97.88 27 ASN B CA 1
ATOM 740 C C . ASN B 1 27 ? 0.323 -13.023 2.266 1 97.88 27 ASN B C 1
ATOM 742 O O . ASN B 1 27 ? -0.419 -14 2.229 1 97.88 27 ASN B O 1
ATOM 746 N N . VAL B 1 28 ? 0.244 -12.164 3.225 1 98.19 28 VAL B N 1
ATOM 747 C CA . VAL B 1 28 ? -0.561 -12.312 4.434 1 98.19 28 VAL B CA 1
ATOM 748 C C . VAL B 1 28 ? -2.033 -12.461 4.059 1 98.19 28 VAL B C 1
ATOM 750 O O . VAL B 1 28 ? -2.723 -13.352 4.562 1 98.19 28 VAL B O 1
ATOM 753 N N . VAL B 1 29 ? -2.553 -11.695 3.094 1 98.25 29 VAL B N 1
ATOM 754 C CA . VAL B 1 29 ? -3.961 -11.719 2.711 1 98.25 29 VAL B CA 1
ATOM 755 C C . VAL B 1 29 ? -4.312 -13.078 2.109 1 98.25 29 VAL B C 1
ATOM 757 O O . VAL B 1 29 ? -5.309 -13.688 2.488 1 98.25 29 VAL B O 1
ATOM 760 N N . GLU B 1 30 ? -3.449 -13.523 1.306 1 97.75 30 GLU B N 1
ATOM 761 C CA . GLU B 1 30 ? -3.717 -14.797 0.651 1 97.75 30 GLU B CA 1
ATOM 762 C C . GLU B 1 30 ? -3.516 -15.969 1.613 1 97.75 30 GLU B C 1
ATOM 764 O O . GLU B 1 30 ? -4.211 -16.984 1.523 1 97.75 30 GLU B O 1
ATOM 769 N N . LYS B 1 31 ? -2.533 -15.82 2.523 1 97.31 31 LYS B N 1
ATOM 770 C CA . LYS B 1 31 ? -2.297 -16.891 3.494 1 97.31 31 LYS B CA 1
ATOM 771 C C . LYS B 1 31 ? -3.48 -17.031 4.445 1 97.31 31 LYS B C 1
ATOM 773 O O . LYS B 1 31 ? -3.846 -18.156 4.82 1 97.31 31 LYS B O 1
ATOM 778 N N . TRP B 1 32 ? -4.078 -15.969 4.746 1 97.38 32 TRP B N 1
ATOM 779 C CA . TRP B 1 32 ? -5.172 -16 5.711 1 97.38 32 TRP B CA 1
ATOM 780 C C . TRP B 1 32 ? -6.512 -16.203 5.008 1 97.38 32 TRP B C 1
ATOM 782 O O . TRP B 1 32 ? -7.398 -16.875 5.535 1 97.38 32 TRP B O 1
ATOM 792 N N . PHE B 1 33 ? -6.73 -15.773 3.879 1 97.62 33 PHE B N 1
ATOM 793 C CA . PHE B 1 33 ? -8.047 -15.758 3.244 1 97.62 33 PHE B CA 1
ATOM 794 C C . PHE B 1 33 ? -7.98 -16.375 1.854 1 97.62 33 PHE B C 1
ATOM 796 O O . PHE B 1 33 ? -8.906 -16.203 1.053 1 97.62 33 PHE B O 1
ATOM 803 N N . GLY B 1 34 ? -6.922 -17.016 1.482 1 95.5 34 GLY B N 1
ATOM 804 C CA . GLY B 1 34 ? -6.688 -17.562 0.154 1 95.5 34 GLY B CA 1
ATOM 805 C C . GLY B 1 34 ? -7.754 -18.547 -0.286 1 95.5 34 GLY B C 1
ATOM 806 O O . GLY B 1 34 ? -7.98 -18.719 -1.483 1 95.5 34 GLY B O 1
ATOM 807 N N . SER B 1 35 ? -8.484 -19.188 0.613 1 96.5 35 SER B N 1
ATOM 808 C CA . SER B 1 35 ? -9.547 -20.141 0.31 1 96.5 35 SER B CA 1
ATOM 809 C C . SER B 1 35 ? -10.82 -19.422 -0.136 1 96.5 35 SER B C 1
ATOM 811 O O . SER B 1 35 ? -11.734 -20.062 -0.674 1 96.5 35 SER B O 1
ATOM 813 N N . MET B 1 36 ? -10.875 -18.141 0.094 1 97.38 36 MET B N 1
ATOM 814 C CA . MET B 1 36 ? -11.992 -17.297 -0.317 1 97.38 36 MET B CA 1
ATOM 815 C C . MET B 1 36 ? -11.516 -16.188 -1.247 1 97.38 36 MET B C 1
ATOM 817 O O . MET B 1 36 ? -11.391 -15.031 -0.83 1 97.38 36 MET B O 1
ATOM 821 N N . PRO B 1 37 ? -11.359 -16.469 -2.541 1 96.44 37 PRO B N 1
ATOM 822 C CA . PRO B 1 37 ? -10.797 -15.508 -3.496 1 96.44 37 PRO B CA 1
ATOM 823 C C . PRO B 1 37 ? -11.562 -14.188 -3.527 1 96.44 37 PRO B C 1
ATOM 825 O O . PRO B 1 37 ? -10.969 -13.125 -3.697 1 96.44 37 PRO B O 1
ATOM 828 N N . ALA B 1 38 ? -12.867 -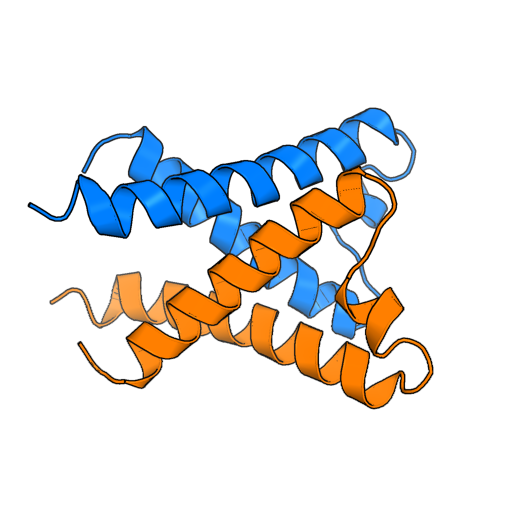14.281 -3.367 1 97.12 38 ALA B N 1
ATOM 829 C CA . ALA B 1 38 ? -13.68 -13.07 -3.371 1 97.12 38 ALA B CA 1
ATOM 830 C C . ALA B 1 38 ? -13.281 -12.133 -2.232 1 97.12 38 ALA B C 1
ATOM 832 O O . ALA B 1 38 ? -13.266 -10.914 -2.398 1 97.12 38 ALA B O 1
ATOM 833 N N . LEU B 1 39 ? -12.961 -12.703 -1.085 1 98.06 39 LEU B N 1
ATOM 834 C CA . LEU B 1 39 ? -12.539 -11.906 0.069 1 98.06 39 LEU B CA 1
ATOM 835 C C . LEU B 1 39 ? -11.164 -11.297 -0.159 1 98.06 39 LEU B C 1
ATOM 837 O O . LEU B 1 39 ? -10.938 -10.133 0.177 1 98.06 39 LEU B O 1
ATOM 841 N N . VAL B 1 40 ? -10.25 -12.102 -0.735 1 98.25 40 VAL B N 1
ATOM 842 C CA . VAL B 1 40 ? -8.914 -11.617 -1.058 1 98.25 40 VAL B CA 1
ATOM 843 C C . VAL B 1 40 ? -9.023 -10.406 -1.986 1 98.25 40 VAL B C 1
ATOM 845 O O . VAL B 1 40 ? -8.445 -9.352 -1.707 1 98.25 40 VAL B O 1
ATOM 848 N N . ASP B 1 41 ? -9.867 -10.555 -3.037 1 98.44 41 ASP B N 1
ATOM 849 C CA . ASP B 1 41 ? -10.062 -9.461 -3.982 1 98.44 41 ASP B CA 1
ATOM 850 C C . ASP B 1 41 ? -10.664 -8.242 -3.291 1 98.44 41 ASP B C 1
ATOM 852 O O . ASP B 1 41 ? -10.289 -7.105 -3.59 1 98.44 41 ASP B O 1
ATOM 856 N N . THR B 1 42 ? -11.531 -8.477 -2.393 1 98.62 42 THR B N 1
ATOM 857 C CA . THR B 1 42 ? -12.18 -7.383 -1.678 1 98.62 42 THR B CA 1
ATOM 858 C C . THR B 1 42 ? -11.164 -6.605 -0.848 1 98.62 42 THR B C 1
ATOM 860 O O . THR B 1 42 ? -11.172 -5.371 -0.841 1 98.62 42 THR B O 1
ATOM 863 N N . ILE B 1 43 ? -10.32 -7.32 -0.171 1 98.75 43 ILE B N 1
ATOM 864 C CA . ILE B 1 43 ? -9.289 -6.672 0.634 1 98.75 43 ILE B CA 1
ATOM 865 C C . ILE B 1 43 ? -8.375 -5.848 -0.266 1 98.75 43 ILE B C 1
ATOM 867 O O . ILE B 1 43 ? -8.055 -4.699 0.052 1 98.75 43 ILE B O 1
ATOM 871 N N . TYR B 1 44 ? -8.023 -6.434 -1.449 1 98.69 44 TYR B N 1
ATOM 872 C CA . TYR B 1 44 ? -7.176 -5.703 -2.379 1 98.69 44 TYR B CA 1
ATOM 873 C C . TYR B 1 44 ? -7.887 -4.465 -2.912 1 98.69 44 TYR B C 1
ATOM 875 O O . TYR B 1 44 ? -7.266 -3.414 -3.094 1 98.69 44 TYR B O 1
ATOM 883 N N . TRP B 1 45 ? -9.148 -4.531 -3.09 1 98.75 45 TRP B N 1
ATOM 884 C CA . TRP B 1 45 ? -9.945 -3.367 -3.469 1 98.75 45 TRP B CA 1
ATOM 885 C C . TRP B 1 45 ? -9.898 -2.297 -2.383 1 98.75 45 TRP B C 1
ATOM 887 O O . TRP B 1 45 ? -9.742 -1.111 -2.678 1 98.75 45 TRP B O 1
ATOM 897 N N . LEU B 1 46 ? -10.062 -2.738 -1.172 1 98.75 46 LEU B N 1
ATOM 898 C CA . LEU B 1 46 ? -10.047 -1.794 -0.06 1 98.75 46 LEU B CA 1
ATOM 899 C C . LEU B 1 46 ? -8.711 -1.055 0.006 1 98.75 46 LEU B C 1
ATOM 901 O O . LEU B 1 46 ? -8.68 0.169 0.151 1 98.75 46 LEU B O 1
ATOM 905 N N . PHE B 1 47 ? -7.578 -1.819 -0.121 1 98.69 47 PHE B N 1
ATOM 906 C CA . PHE B 1 47 ? -6.27 -1.177 -0.147 1 98.69 47 PHE B CA 1
ATOM 907 C C . PHE B 1 47 ? -6.188 -0.16 -1.278 1 98.69 47 PHE B C 1
ATOM 909 O O . PHE B 1 47 ? -5.805 0.991 -1.06 1 98.69 47 PHE B O 1
ATOM 916 N N . GLY B 1 48 ? -6.613 -0.519 -2.521 1 98.69 48 GLY B N 1
ATOM 917 C CA . GLY B 1 48 ? -6.516 0.311 -3.711 1 98.69 48 GLY B CA 1
ATOM 918 C C . GLY B 1 48 ? -7.398 1.542 -3.656 1 98.69 48 GLY B C 1
ATOM 919 O O . GLY B 1 48 ? -6.945 2.65 -3.949 1 98.69 48 GLY B O 1
ATOM 920 N N . LEU B 1 49 ? -8.633 1.378 -3.279 1 98.56 49 LEU B N 1
ATOM 921 C CA . LEU B 1 49 ? -9.562 2.498 -3.176 1 98.56 49 LEU B CA 1
ATOM 922 C C . LEU B 1 49 ? -9.109 3.48 -2.102 1 98.56 49 LEU B C 1
ATOM 924 O O . LEU B 1 49 ? -9.297 4.691 -2.246 1 98.56 49 LEU B O 1
ATOM 928 N N . SER B 1 50 ? -8.578 2.975 -1.014 1 98.5 50 SER B N 1
ATOM 929 C CA . SER B 1 50 ? -8.031 3.84 0.027 1 98.5 50 SER B CA 1
ATOM 930 C C . SER B 1 50 ? -6.91 4.715 -0.515 1 98.5 50 SER B C 1
ATOM 932 O O . SER B 1 50 ? -6.793 5.883 -0.147 1 98.5 50 SER B O 1
ATOM 934 N N . ALA B 1 51 ? -6.059 4.086 -1.347 1 98.5 51 ALA B N 1
ATOM 935 C CA . ALA B 1 51 ? -4.98 4.852 -1.964 1 98.5 51 ALA B CA 1
ATOM 936 C C . ALA B 1 51 ? -5.531 5.984 -2.82 1 98.5 51 ALA B C 1
ATOM 938 O O . ALA B 1 51 ? -5.031 7.113 -2.766 1 98.5 51 ALA B O 1
ATOM 939 N N . ILE B 1 52 ? -6.59 5.785 -3.566 1 98.19 52 ILE B N 1
ATOM 940 C CA . ILE B 1 52 ? -7.234 6.809 -4.383 1 98.19 52 ILE B CA 1
ATOM 941 C C . ILE B 1 52 ? -7.781 7.914 -3.482 1 98.19 52 ILE B C 1
ATOM 943 O O . ILE B 1 52 ? -7.594 9.102 -3.766 1 98.19 52 ILE B O 1
ATOM 947 N N . TYR B 1 53 ? -8.445 7.5 -2.428 1 97.5 53 TYR B N 1
ATOM 948 C CA . TYR B 1 53 ? -8.992 8.484 -1.494 1 97.5 53 TYR B CA 1
ATOM 949 C C . TYR B 1 53 ? -7.887 9.359 -0.92 1 97.5 53 TYR B C 1
ATOM 951 O O . TYR B 1 53 ? -8.062 10.57 -0.773 1 97.5 53 TYR B O 1
ATOM 959 N N . GLN B 1 54 ? -6.727 8.734 -0.567 1 96.06 54 GLN B N 1
ATOM 960 C CA . GLN B 1 54 ? -5.613 9.484 0.004 1 96.06 54 GLN B CA 1
ATOM 961 C C . GLN B 1 54 ? -5.082 10.516 -0.985 1 96.06 54 GLN B C 1
ATOM 963 O O . GLN B 1 54 ? -4.707 11.625 -0.593 1 96.06 54 GLN B O 1
ATOM 968 N N . ILE B 1 55 ? -5.039 10.188 -2.229 1 96.44 55 ILE B N 1
ATOM 969 C CA . ILE B 1 55 ? -4.645 11.148 -3.254 1 96.44 55 ILE B CA 1
ATOM 970 C C . ILE B 1 55 ? -5.594 12.344 -3.23 1 96.44 55 ILE B C 1
ATOM 972 O O . ILE B 1 55 ? -5.148 13.492 -3.145 1 96.44 55 ILE B O 1
ATOM 976 N N . PHE B 1 56 ? -6.855 12.031 -3.271 1 94.75 56 PHE B N 1
ATOM 977 C CA . PHE B 1 56 ? -7.859 13.094 -3.268 1 94.75 56 PHE B CA 1
ATOM 978 C C . PHE B 1 56 ? -7.75 13.938 -2.006 1 94.75 56 PHE B C 1
ATOM 980 O O . PHE B 1 56 ? -7.785 15.164 -2.072 1 94.75 56 PHE B O 1
ATOM 987 N N . ASP B 1 57 ? -7.688 13.227 -0.919 1 91.56 57 ASP B N 1
ATOM 988 C CA . ASP B 1 57 ? -7.633 13.914 0.37 1 91.56 57 ASP B CA 1
ATOM 989 C C . ASP B 1 57 ? -6.434 14.852 0.442 1 91.56 57 ASP B C 1
ATOM 991 O O . ASP B 1 57 ? -6.547 15.977 0.943 1 91.56 57 ASP B O 1
ATOM 995 N N . ARG B 1 58 ? -5.332 14.414 0.002 1 87.19 58 ARG B N 1
ATOM 996 C CA . ARG B 1 58 ? -4.109 15.211 0.038 1 87.19 58 ARG B CA 1
ATOM 997 C C . ARG B 1 58 ? -4.207 16.406 -0.895 1 87.19 58 ARG B C 1
ATOM 999 O O . ARG B 1 58 ? -3.711 17.5 -0.576 1 87.19 58 ARG B O 1
ATOM 1006 N N . PHE B 1 59 ? -4.867 16.312 -1.978 1 88.25 59 PHE B N 1
ATOM 1007 C CA . PHE B 1 59 ? -4.934 17.375 -2.979 1 88.25 59 PHE B CA 1
ATOM 1008 C C . PHE B 1 59 ? -6.121 18.281 -2.721 1 88.25 59 PHE B C 1
ATOM 1010 O O . PHE B 1 59 ? -6.062 19.484 -3.002 1 88.25 59 PHE B O 1
ATOM 1017 N N . PHE B 1 60 ? -7.168 17.734 -2.193 1 85.62 60 PHE B N 1
ATOM 1018 C CA . PHE B 1 60 ? -8.406 18.5 -2.168 1 85.62 60 PHE B CA 1
ATOM 1019 C C . PHE B 1 60 ? -8.781 18.891 -0.741 1 85.62 60 PHE B C 1
ATOM 1021 O O . PHE B 1 60 ? -9.562 19.812 -0.523 1 85.62 60 PHE B O 1
ATOM 1028 N N . THR B 1 61 ? -8.531 18.141 0.249 1 77.38 61 THR B N 1
ATOM 1029 C CA . THR B 1 61 ? -9.008 18.453 1.592 1 77.38 61 THR B CA 1
ATOM 1030 C C . THR B 1 61 ? -7.918 19.125 2.42 1 77.38 61 THR B C 1
ATOM 1032 O O . THR B 1 61 ? -8.18 19.609 3.52 1 77.38 61 THR B O 1
ATOM 1035 N N . ASN B 1 62 ? -6.609 19.016 2.137 1 65.62 62 ASN B N 1
ATOM 1036 C CA . ASN B 1 62 ? -5.531 19.641 2.887 1 65.62 62 ASN B CA 1
ATOM 1037 C C . ASN B 1 62 ? -5.703 21.156 2.947 1 65.62 62 ASN B C 1
ATOM 1039 O O . ASN B 1 62 ? -4.727 21.891 3.113 1 65.62 62 ASN B O 1
ATOM 1043 N N . ASP B 1 63 ? -6.914 21.781 2.875 1 50.88 63 ASP B N 1
ATOM 1044 C CA . ASP B 1 63 ? -7.105 23.188 3.211 1 50.88 63 ASP B CA 1
ATOM 1045 C C . ASP B 1 63 ? -7.043 23.406 4.723 1 50.88 63 ASP B C 1
ATOM 1047 O O . ASP B 1 63 ? -7.484 22.547 5.496 1 50.88 63 ASP B O 1
#